Protein AF-A0A1D9MIF3-F1 (afdb_monomer_lite)

Sequence (174 aa):
MAKKKRLPKQSGNVNASKKAEIKAHAANVGRRGKHVSADARKPVSSLEDTFKWSAKMLDHAHDGSWNWKLAPTELRELFCFIEEMSCLAWKDILQQTSGGHNKHHTQKTDSLEKEAQDRLYEVMSKENEDFPEEVFRFRLNAKTRLWGIRTGSIFRILWYDRDHAVYRVKKRHT

Radius of gyration: 27.31 Å; chains: 1; bounding box: 67×85×44 Å

Secondary structure (DSSP, 8-state):
--PPPPPPPP-----HHHHHHHHHHHHHHTT------GGGG----TTTSBPEEE-TT--TT-BSSBBS---HHHHHHHHHHHHHHHTSBHHHHHH-EETTEESSEEEEGGGS-HHHHHHHHHHHHHHT-PPPSEEEEEE-SSS-EEEEEEETTEEEEEEEESSS-SS-PPP---

Structure (mmCIF, N/CA/C/O backbone):
data_AF-A0A1D9MIF3-F1
#
_entry.id   AF-A0A1D9MIF3-F1
#
loop_
_atom_site.group_PDB
_atom_site.id
_atom_site.type_symbol
_atom_site.label_atom_id
_atom_site.label_alt_id
_atom_site.label_comp_id
_atom_site.label_asym_id
_atom_site.label_entity_id
_atom_site.label_seq_id
_atom_site.pdbx_PDB_ins_code
_atom_site.Cartn_x
_atom_site.Cartn_y
_atom_site.Cartn_z
_atom_site.occupancy
_atom_site.B_iso_or_equiv
_atom_site.auth_seq_id
_atom_site.auth_comp_id
_atom_site.auth_asym_id
_atom_site.auth_atom_id
_atom_site.pdbx_PDB_model_num
ATOM 1 N N . MET A 1 1 ? 50.998 47.551 -23.349 1.00 45.00 1 MET A N 1
ATOM 2 C CA . MET A 1 1 ? 50.771 48.255 -22.066 1.00 45.00 1 MET A CA 1
ATOM 3 C C . MET A 1 1 ? 49.425 48.970 -22.120 1.00 45.00 1 MET A C 1
ATOM 5 O O . MET A 1 1 ? 49.302 49.944 -22.849 1.00 45.00 1 MET A O 1
ATOM 9 N N . ALA A 1 2 ? 48.400 48.464 -21.427 1.00 42.84 2 ALA A N 1
ATOM 10 C CA . ALA A 1 2 ? 47.037 49.006 -21.477 1.00 42.84 2 ALA A CA 1
ATOM 11 C C . ALA A 1 2 ? 46.650 49.651 -20.131 1.00 42.84 2 ALA A C 1
ATOM 13 O O . ALA A 1 2 ? 46.763 49.027 -19.076 1.00 42.84 2 ALA A O 1
ATOM 14 N N . LYS A 1 3 ? 46.220 50.921 -20.174 1.00 40.28 3 LYS A N 1
ATOM 15 C CA . LYS A 1 3 ? 45.831 51.753 -19.021 1.00 40.28 3 LYS A CA 1
ATOM 16 C C . LYS A 1 3 ? 44.482 51.293 -18.433 1.00 40.28 3 LYS A C 1
ATOM 18 O O . LYS A 1 3 ? 43.474 51.300 -19.134 1.00 40.28 3 LYS A O 1
ATOM 23 N N . LYS A 1 4 ? 44.439 50.968 -17.133 1.00 42.50 4 LYS A N 1
ATOM 24 C CA . LYS A 1 4 ? 43.198 50.737 -16.358 1.00 42.50 4 LYS A CA 1
ATOM 25 C C . LYS A 1 4 ? 42.450 52.062 -16.131 1.00 42.50 4 LYS A C 1
ATOM 27 O O . LYS A 1 4 ? 42.946 52.927 -15.414 1.00 42.50 4 LYS A O 1
ATOM 32 N N . LYS A 1 5 ? 41.237 52.203 -16.679 1.00 43.03 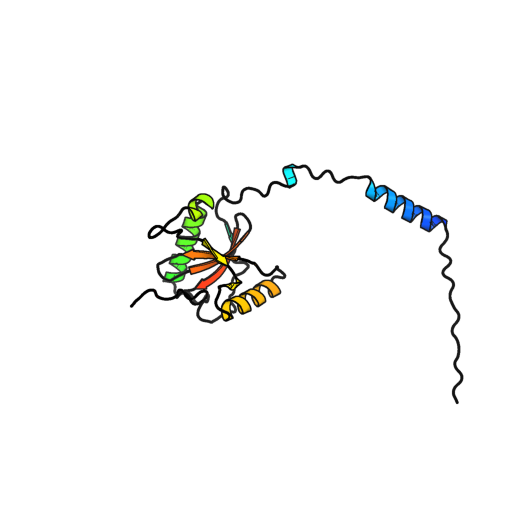5 LYS A N 1
ATOM 33 C CA . LYS A 1 5 ? 40.255 53.227 -16.265 1.00 43.03 5 LYS A CA 1
ATOM 34 C C . LYS A 1 5 ? 39.536 52.751 -14.994 1.00 43.03 5 LYS A C 1
ATOM 36 O O . LYS A 1 5 ? 38.999 51.648 -14.970 1.00 43.03 5 LYS A O 1
ATOM 41 N N . ARG A 1 6 ? 39.539 53.571 -13.937 1.00 41.06 6 ARG A N 1
ATOM 42 C CA . ARG A 1 6 ? 38.771 53.357 -12.693 1.00 41.06 6 ARG A CA 1
ATOM 43 C C . ARG A 1 6 ? 37.359 53.931 -12.865 1.00 41.06 6 ARG A C 1
ATOM 45 O O . ARG A 1 6 ? 37.228 55.062 -13.321 1.00 41.06 6 ARG A O 1
ATOM 52 N N . LEU A 1 7 ? 36.335 53.170 -12.479 1.00 40.75 7 LEU A N 1
ATOM 53 C CA . LEU A 1 7 ? 34.944 53.630 -12.360 1.00 40.75 7 LEU A CA 1
ATOM 54 C C . LEU A 1 7 ? 34.695 54.230 -10.956 1.00 40.75 7 LEU A C 1
ATOM 56 O O . LEU A 1 7 ? 35.307 53.763 -9.988 1.00 40.75 7 LEU A O 1
ATOM 60 N N . PRO A 1 8 ? 33.837 55.260 -10.823 1.00 39.81 8 PRO A N 1
ATOM 61 C CA . PRO A 1 8 ? 33.605 55.958 -9.559 1.00 39.81 8 PRO A CA 1
ATOM 62 C C . PRO A 1 8 ? 32.719 55.155 -8.592 1.00 39.81 8 PRO A C 1
ATOM 64 O O . PRO A 1 8 ? 31.748 54.516 -8.991 1.00 39.81 8 PRO A O 1
ATOM 67 N N . LYS A 1 9 ? 33.049 55.224 -7.295 1.00 41.41 9 LYS A N 1
ATOM 68 C CA . LYS A 1 9 ? 32.230 54.704 -6.187 1.00 41.41 9 LYS A CA 1
ATOM 69 C C . LYS A 1 9 ? 30.942 55.526 -6.071 1.00 41.41 9 LYS A C 1
ATOM 71 O O . LYS A 1 9 ? 31.014 56.713 -5.769 1.00 41.41 9 LYS A O 1
ATOM 76 N N . GLN A 1 10 ? 29.781 54.895 -6.239 1.00 40.12 10 GLN A N 1
ATOM 77 C CA . GLN A 1 10 ? 28.501 55.476 -5.829 1.00 40.12 10 GLN A CA 1
ATOM 78 C C . GLN A 1 10 ? 28.296 55.273 -4.322 1.00 40.12 10 GLN A C 1
ATOM 80 O O . GLN A 1 10 ? 28.323 54.149 -3.822 1.00 40.12 10 GLN A O 1
ATOM 85 N N . SER A 1 11 ? 28.104 56.376 -3.597 1.00 38.84 11 SER A N 1
ATOM 86 C CA . SER A 1 11 ? 27.681 56.408 -2.199 1.00 38.84 11 SER A CA 1
ATOM 87 C C . SER A 1 11 ? 26.152 56.331 -2.120 1.00 38.84 11 SER A C 1
ATOM 89 O O . SER A 1 11 ? 25.438 57.285 -2.421 1.00 38.84 11 SER A O 1
ATOM 91 N N . GLY A 1 12 ? 25.622 55.181 -1.706 1.00 39.44 12 GLY A N 1
ATOM 92 C CA . GLY A 1 12 ? 24.201 55.033 -1.389 1.00 39.44 12 GLY A CA 1
ATOM 93 C C . GLY A 1 12 ? 23.882 55.659 -0.033 1.00 39.44 12 GLY A C 1
ATOM 94 O O . GLY A 1 12 ? 23.963 54.988 0.994 1.00 39.44 12 GLY A O 1
ATOM 95 N N . ASN A 1 13 ? 23.535 56.946 -0.019 1.00 44.09 13 ASN A N 1
ATOM 96 C CA . ASN A 1 13 ? 23.076 57.646 1.177 1.00 44.09 13 ASN A CA 1
ATOM 97 C C . ASN A 1 13 ? 21.607 57.271 1.456 1.00 44.09 13 ASN A C 1
ATOM 99 O O . ASN A 1 13 ? 20.679 57.867 0.910 1.00 44.09 13 ASN A O 1
ATOM 103 N N . VAL A 1 14 ? 21.378 56.227 2.259 1.00 47.62 14 VAL A N 1
ATOM 104 C CA . VAL A 1 14 ? 20.024 55.825 2.673 1.00 47.62 14 VAL A CA 1
ATOM 105 C C . VAL A 1 14 ? 19.593 56.702 3.849 1.00 47.62 14 VAL A C 1
ATOM 107 O O . VAL A 1 14 ? 20.105 56.557 4.960 1.00 47.62 14 VAL A O 1
ATOM 110 N N . ASN A 1 15 ? 18.657 57.613 3.581 1.00 54.44 15 ASN A N 1
ATOM 111 C CA . ASN A 1 15 ? 18.146 58.615 4.517 1.00 54.44 15 ASN A CA 1
ATOM 112 C C . ASN A 1 15 ? 17.628 57.977 5.828 1.00 54.44 15 ASN A C 1
ATOM 114 O O . ASN A 1 15 ? 16.866 57.005 5.797 1.00 54.44 15 ASN A O 1
ATOM 118 N N . ALA A 1 16 ? 18.020 58.533 6.982 1.00 51.66 16 ALA A N 1
ATOM 119 C CA . ALA A 1 16 ? 17.771 57.969 8.318 1.00 51.66 16 ALA A CA 1
ATOM 120 C C . ALA A 1 16 ? 16.276 57.764 8.650 1.00 51.66 16 ALA A C 1
ATOM 122 O O . ALA A 1 16 ? 15.927 56.858 9.406 1.00 51.66 16 ALA A O 1
ATOM 123 N N . SER A 1 17 ? 15.393 58.539 8.015 1.00 50.53 17 SER A N 1
ATOM 124 C CA . SER A 1 17 ? 13.937 58.455 8.183 1.00 50.53 17 SER A CA 1
ATOM 125 C C . SER A 1 17 ? 13.344 57.134 7.648 1.00 50.53 17 SER A C 1
ATOM 127 O O . SER A 1 17 ? 12.535 56.506 8.326 1.00 50.53 17 SER A O 1
ATOM 129 N N . LYS A 1 18 ? 13.863 56.596 6.528 1.00 49.91 18 LYS A N 1
ATOM 130 C CA . LYS A 1 18 ? 13.435 55.286 5.983 1.00 49.91 18 LYS A CA 1
ATOM 131 C C . LYS A 1 18 ? 13.895 54.103 6.839 1.00 49.91 18 LYS A C 1
ATOM 133 O O . LYS A 1 18 ? 13.206 53.090 6.924 1.00 49.91 18 LYS A O 1
ATOM 138 N N . LYS A 1 19 ? 15.054 54.219 7.504 1.00 49.69 19 LYS A N 1
ATOM 139 C CA . LYS A 1 19 ? 15.520 53.193 8.455 1.00 49.69 19 LYS A CA 1
ATOM 140 C C . LYS A 1 19 ? 14.642 53.142 9.708 1.00 49.69 19 LYS A C 1
ATOM 142 O O . LYS A 1 19 ? 14.477 52.057 10.258 1.00 49.69 19 LYS A O 1
ATOM 147 N N . ALA A 1 20 ? 14.072 54.269 10.139 1.00 50.84 20 ALA A N 1
ATOM 148 C CA . ALA A 1 20 ? 13.188 54.327 11.301 1.00 50.84 20 ALA A CA 1
ATOM 149 C C . ALA A 1 20 ? 11.824 53.661 11.034 1.00 50.84 20 ALA A C 1
ATOM 151 O O . ALA A 1 20 ? 11.371 52.875 11.865 1.00 50.84 20 ALA A O 1
ATOM 152 N N . GLU A 1 21 ? 11.224 53.873 9.857 1.00 48.66 21 GLU A N 1
ATOM 153 C CA . GLU A 1 21 ? 9.952 53.229 9.476 1.00 48.66 21 GLU A CA 1
ATOM 154 C C . GLU A 1 21 ? 10.070 51.704 9.346 1.00 48.66 21 GLU A C 1
ATOM 156 O O . GLU A 1 21 ? 9.225 50.970 9.860 1.00 48.66 21 GLU A O 1
ATOM 161 N N . ILE A 1 22 ? 11.156 51.201 8.746 1.00 52.19 22 ILE A N 1
ATOM 162 C CA . ILE A 1 22 ? 11.391 49.752 8.615 1.00 52.19 22 ILE A CA 1
ATOM 163 C C . ILE A 1 22 ? 11.610 49.105 9.995 1.00 52.19 22 ILE A C 1
ATOM 165 O O . ILE A 1 22 ? 11.108 48.009 10.255 1.00 52.19 22 ILE A O 1
ATOM 169 N N . LYS A 1 23 ? 12.303 49.791 10.916 1.00 52.62 23 LYS A N 1
ATOM 170 C CA . LYS A 1 23 ? 12.529 49.293 12.285 1.00 52.62 23 LYS A CA 1
ATOM 171 C C . LYS A 1 23 ? 11.244 49.299 13.122 1.00 52.62 23 LYS A C 1
ATOM 173 O O . LYS A 1 23 ? 11.034 48.372 13.901 1.00 52.62 23 LYS A O 1
ATOM 178 N N . ALA A 1 24 ? 10.372 50.292 12.933 1.00 49.69 24 ALA A N 1
ATOM 179 C CA . ALA A 1 24 ? 9.076 50.374 13.608 1.00 49.69 24 ALA A CA 1
ATOM 180 C C . ALA A 1 24 ? 8.085 49.309 13.103 1.00 49.69 24 ALA A C 1
ATOM 182 O O . ALA A 1 24 ? 7.370 48.713 13.908 1.00 49.69 24 ALA A O 1
ATOM 183 N N . HIS A 1 25 ? 8.089 49.000 11.800 1.00 48.75 25 HIS A N 1
ATOM 184 C CA . HIS A 1 25 ? 7.262 47.923 11.245 1.00 48.75 25 HIS A CA 1
ATOM 185 C C . HIS A 1 25 ? 7.745 46.538 11.713 1.00 48.75 25 HIS A C 1
ATOM 187 O O . HIS A 1 25 ? 6.938 45.717 12.148 1.00 48.75 25 HIS A O 1
ATOM 193 N N . ALA A 1 26 ? 9.06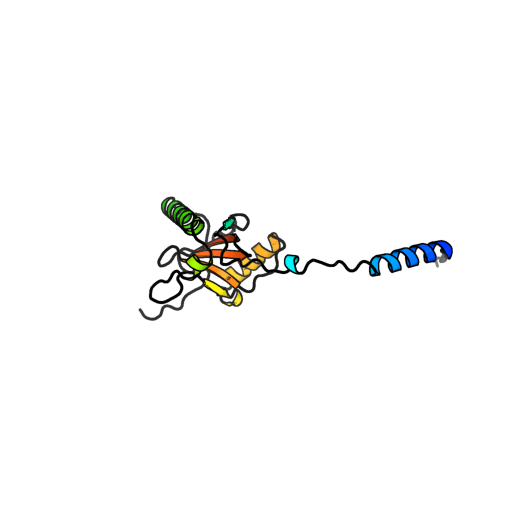4 46.305 11.740 1.00 45.22 26 ALA A N 1
ATOM 194 C CA . ALA A 1 26 ? 9.653 45.063 12.252 1.00 45.22 26 ALA A CA 1
ATOM 195 C C . ALA A 1 26 ? 9.395 44.848 13.759 1.00 45.22 26 ALA A C 1
ATOM 197 O O . ALA A 1 26 ? 9.148 43.722 14.188 1.00 45.22 26 ALA A O 1
ATOM 198 N N . ALA A 1 27 ? 9.381 45.920 14.561 1.00 44.75 27 ALA A N 1
ATOM 199 C CA . ALA A 1 27 ? 9.077 45.844 15.992 1.00 44.75 27 ALA A CA 1
ATOM 200 C C . ALA A 1 27 ? 7.594 45.537 16.288 1.00 44.75 27 ALA A C 1
ATOM 202 O O . ALA A 1 27 ? 7.288 44.942 17.323 1.00 44.75 27 ALA A O 1
ATOM 203 N N . ASN A 1 28 ? 6.672 45.896 15.385 1.00 43.75 28 ASN A N 1
ATOM 204 C CA . ASN A 1 28 ? 5.233 45.672 15.573 1.00 43.75 28 ASN A CA 1
ATOM 205 C C . ASN A 1 28 ? 4.768 44.266 15.148 1.00 43.75 28 ASN A C 1
ATOM 207 O O . ASN A 1 28 ? 3.808 43.737 15.708 1.00 43.75 28 ASN A O 1
ATOM 211 N N . VAL A 1 29 ? 5.478 43.611 14.220 1.00 47.53 29 VAL A N 1
ATOM 212 C CA . VAL A 1 29 ? 5.200 42.212 13.829 1.00 47.53 29 VAL A CA 1
ATOM 213 C C . VAL A 1 29 ? 5.542 41.231 14.963 1.00 47.53 29 VAL A C 1
ATOM 215 O O . VAL A 1 29 ? 4.887 40.201 15.103 1.00 47.53 29 VAL A O 1
ATOM 218 N N . GLY A 1 30 ? 6.494 41.578 15.838 1.00 39.69 30 GLY A N 1
ATOM 219 C CA . GLY A 1 30 ? 6.915 40.743 16.970 1.00 39.69 30 GLY A CA 1
ATOM 220 C C . GLY A 1 30 ? 5.982 40.736 18.191 1.00 39.69 30 GLY A C 1
ATOM 221 O O . GLY A 1 30 ? 6.207 39.948 19.105 1.00 39.69 30 GLY A O 1
ATOM 222 N N . ARG A 1 31 ? 4.942 41.586 18.240 1.00 45.50 31 ARG A N 1
ATOM 223 C CA . ARG A 1 31 ? 4.045 41.720 19.412 1.00 45.50 31 ARG A CA 1
ATOM 224 C C . ARG A 1 31 ? 2.645 41.130 19.246 1.00 45.50 31 ARG A C 1
ATOM 226 O O . ARG A 1 31 ? 1.896 41.072 20.217 1.00 45.50 31 ARG A O 1
ATOM 233 N N . ARG A 1 32 ? 2.293 40.619 18.064 1.00 40.06 32 ARG A N 1
ATOM 234 C CA . ARG A 1 32 ? 1.114 39.758 17.900 1.00 40.06 32 ARG A CA 1
ATOM 235 C C . ARG A 1 32 ? 1.552 38.310 18.019 1.00 40.06 32 ARG A C 1
ATOM 237 O O . ARG A 1 32 ? 1.813 37.645 17.020 1.00 40.06 32 ARG A O 1
ATOM 244 N N . GLY A 1 33 ? 1.633 37.828 19.258 1.00 43.59 33 GLY A N 1
ATOM 245 C CA . GLY A 1 33 ? 1.673 36.395 19.510 1.00 43.59 33 GLY A CA 1
ATOM 246 C C . GLY A 1 33 ? 0.499 35.758 18.773 1.00 43.59 33 GLY A C 1
ATOM 247 O O . GLY A 1 33 ? -0.657 36.040 19.087 1.00 43.59 33 GLY A O 1
ATOM 248 N N . LYS A 1 34 ? 0.782 34.955 17.742 1.00 44.50 34 LYS A N 1
ATOM 249 C CA . LYS A 1 34 ? -0.226 34.081 17.149 1.00 44.50 34 LYS A CA 1
ATOM 250 C C . LYS A 1 34 ? -0.595 33.088 18.240 1.00 44.50 34 LYS A C 1
ATOM 252 O O . LYS A 1 34 ? 0.094 32.088 18.425 1.00 44.50 34 LYS A O 1
ATOM 257 N N . HIS A 1 35 ? -1.656 33.389 18.982 1.00 43.69 35 HIS A N 1
ATOM 258 C CA . HIS A 1 35 ? -2.333 32.409 19.810 1.00 43.69 35 HIS A CA 1
ATOM 259 C C . HIS A 1 35 ? -3.005 31.438 18.840 1.00 43.69 35 HIS A C 1
ATOM 261 O O . HIS A 1 35 ? -4.162 31.583 18.456 1.00 43.69 35 HIS A O 1
ATOM 267 N N . VAL A 1 36 ? -2.219 30.485 18.347 1.00 44.47 36 VAL A N 1
ATOM 268 C CA . VAL A 1 36 ? -2.764 29.282 17.740 1.00 44.47 36 VAL A CA 1
ATOM 269 C C . VAL A 1 36 ? -3.510 28.608 18.882 1.00 44.47 36 VAL A C 1
ATOM 271 O O . VAL A 1 36 ? -2.888 28.234 19.877 1.00 44.47 36 VAL A O 1
ATOM 274 N N . SER A 1 37 ? -4.844 28.573 18.798 1.00 46.91 37 SER A N 1
ATOM 275 C CA . SER A 1 37 ? -5.673 27.875 19.782 1.00 46.91 37 SER A CA 1
ATOM 276 C C . SER A 1 37 ? -5.073 26.492 20.035 1.00 46.91 37 SER A C 1
ATOM 278 O O . SER A 1 37 ? -4.669 25.816 19.086 1.00 46.91 37 SER A O 1
ATOM 280 N N . ALA A 1 38 ? -5.009 26.069 21.297 1.00 48.47 38 ALA A N 1
ATOM 281 C CA . ALA A 1 38 ? -4.534 24.737 21.662 1.00 48.47 38 ALA A CA 1
ATOM 282 C C . ALA A 1 38 ? -5.328 23.615 20.951 1.00 48.47 38 ALA A C 1
ATOM 284 O O . ALA A 1 38 ? -4.814 22.509 20.804 1.00 48.47 38 ALA A O 1
ATOM 285 N N . ASP A 1 39 ? -6.526 23.911 20.425 1.00 47.16 39 ASP A N 1
ATOM 286 C CA . ASP A 1 39 ? -7.304 22.988 19.589 1.00 47.16 39 ASP A CA 1
ATOM 287 C C . ASP A 1 39 ? -6.757 22.788 18.166 1.00 47.16 39 ASP A C 1
ATOM 289 O O . ASP A 1 39 ? -7.041 21.767 17.550 1.00 47.16 39 ASP A O 1
ATOM 293 N N . ALA A 1 40 ? -5.914 23.681 17.640 1.00 46.16 40 ALA A N 1
ATOM 294 C CA . ALA A 1 40 ? -5.283 23.493 16.327 1.00 46.16 40 ALA A CA 1
ATOM 295 C C . ALA A 1 40 ? -4.064 22.544 16.367 1.00 46.16 40 ALA A C 1
ATOM 297 O O . ALA A 1 40 ? -3.381 22.362 15.360 1.00 46.16 40 ALA A O 1
ATOM 298 N N . ARG A 1 41 ? -3.769 21.950 17.533 1.00 47.66 41 ARG A N 1
ATOM 299 C CA . ARG A 1 41 ? -2.663 21.006 17.771 1.00 47.66 41 ARG A CA 1
ATOM 300 C C . ARG A 1 41 ? -3.109 19.665 18.342 1.00 47.66 41 ARG A C 1
ATOM 302 O O . ARG A 1 41 ? -2.292 18.952 18.919 1.00 47.66 41 ARG A O 1
ATOM 309 N N . LYS A 1 42 ? -4.368 19.269 18.176 1.00 39.62 42 LYS A N 1
ATOM 310 C CA . LYS A 1 42 ? -4.669 17.845 18.321 1.00 39.62 42 LYS A CA 1
ATOM 311 C C . LYS A 1 42 ? -4.250 17.176 17.012 1.00 39.62 42 LYS A C 1
ATOM 313 O O . LYS A 1 42 ? -4.862 17.492 15.991 1.00 39.62 42 LYS A O 1
ATOM 318 N N . PRO A 1 43 ? -3.234 16.289 16.977 1.00 48.91 43 PRO A N 1
ATOM 319 C CA . PRO A 1 43 ? -3.213 15.292 15.922 1.00 48.91 43 PRO A CA 1
ATOM 320 C C . PRO A 1 43 ? -4.551 14.567 16.050 1.00 48.91 43 PRO A C 1
ATOM 322 O O . PRO A 1 43 ? -4.792 13.872 17.036 1.00 48.91 43 PRO A O 1
ATOM 325 N N . VAL A 1 44 ? -5.478 14.862 15.135 1.00 48.38 44 VAL A N 1
ATOM 326 C CA . VAL A 1 44 ? -6.778 14.196 15.082 1.00 48.38 44 VAL A CA 1
ATOM 327 C C . VAL A 1 44 ? -6.487 12.703 15.110 1.00 48.38 44 VAL A C 1
ATOM 329 O O . VAL A 1 44 ? -5.660 12.219 14.335 1.00 48.38 44 VAL A O 1
ATOM 332 N N . SER A 1 45 ? -7.084 12.015 16.083 1.00 56.94 45 SER A N 1
ATOM 333 C CA . SER A 1 45 ? -6.910 10.582 16.285 1.00 56.94 45 SER A CA 1
ATOM 334 C C . SER A 1 45 ? -7.308 9.854 15.005 1.00 56.94 45 SER A C 1
ATOM 336 O O . SER A 1 45 ? -8.482 9.624 14.735 1.00 56.94 45 SER A O 1
ATOM 338 N N . SER A 1 46 ? -6.308 9.490 14.208 1.00 73.12 46 SER A N 1
ATOM 339 C CA . SER A 1 46 ? -6.462 8.889 12.882 1.00 73.12 46 SER A CA 1
ATOM 340 C C . SER A 1 46 ? -6.943 7.438 12.913 1.00 73.12 46 SER A C 1
ATOM 342 O O . SER A 1 46 ? -7.004 6.787 11.870 1.00 73.12 46 SER A O 1
ATOM 344 N N . LEU A 1 47 ? -7.198 6.904 14.109 1.00 88.75 47 LEU A N 1
ATOM 345 C CA . LEU A 1 47 ? -7.641 5.533 14.339 1.00 88.75 47 LEU A CA 1
ATOM 346 C C . LEU A 1 47 ? -9.165 5.409 14.359 1.00 88.75 47 LEU A C 1
ATOM 348 O O . LEU A 1 47 ? -9.682 4.375 13.948 1.00 88.75 47 LEU A O 1
ATOM 352 N N . GLU A 1 48 ? -9.866 6.451 14.806 1.00 94.38 48 GLU A N 1
ATOM 353 C CA . GLU A 1 48 ? -11.334 6.489 14.829 1.00 94.38 48 GLU A CA 1
ATOM 354 C C . GLU A 1 48 ? -11.918 6.859 13.461 1.00 94.38 48 GLU A C 1
ATOM 356 O O . GLU A 1 48 ? -13.053 6.507 13.147 1.00 94.38 48 GLU A O 1
ATOM 361 N N . ASP A 1 49 ? -11.130 7.544 12.631 1.00 95.12 49 ASP A N 1
ATOM 362 C CA . ASP A 1 49 ? -11.524 7.900 11.277 1.00 95.12 49 ASP A CA 1
ATOM 363 C C . ASP A 1 49 ? -11.679 6.659 10.386 1.00 95.12 49 ASP A C 1
ATOM 365 O O . ASP A 1 49 ? -10.870 5.720 10.426 1.00 95.12 49 ASP A O 1
ATOM 369 N N . THR A 1 50 ? -12.682 6.709 9.508 1.00 96.62 50 THR A N 1
ATOM 370 C CA . THR A 1 50 ? -12.878 5.706 8.461 1.00 96.62 50 THR A CA 1
ATOM 371 C C . THR A 1 50 ? -11.725 5.701 7.467 1.00 96.62 50 THR A C 1
ATOM 373 O O . THR A 1 50 ? -11.133 6.737 7.141 1.00 96.62 50 THR A O 1
ATOM 376 N N . PHE A 1 51 ? -11.405 4.510 6.972 1.00 97.56 51 PHE A N 1
ATOM 377 C CA . PHE A 1 51 ? -10.399 4.318 5.945 1.00 97.56 51 PHE A CA 1
ATOM 378 C C . PHE A 1 51 ? -10.758 5.073 4.666 1.00 97.56 51 PHE A C 1
ATOM 380 O O . PHE A 1 51 ? -11.811 4.877 4.055 1.00 97.56 51 PHE A O 1
ATOM 387 N N . LYS A 1 52 ? -9.823 5.910 4.227 1.00 97.62 52 LYS A N 1
ATOM 388 C CA . LYS A 1 52 ? -9.848 6.581 2.931 1.00 97.62 52 LYS A CA 1
ATOM 389 C C . LYS A 1 52 ? -8.625 6.146 2.148 1.00 97.62 52 LYS A C 1
ATOM 391 O O . LYS A 1 52 ? -7.587 5.831 2.725 1.00 97.62 52 LYS A O 1
ATOM 396 N N . TRP A 1 53 ? -8.716 6.185 0.829 1.00 98.06 53 TRP A N 1
ATOM 397 C CA . TRP A 1 53 ? -7.605 5.818 -0.035 1.00 98.06 53 TRP A CA 1
ATOM 398 C C . TRP A 1 53 ? -7.415 6.832 -1.156 1.00 98.06 53 TRP A C 1
ATOM 400 O O . TRP A 1 53 ? -8.312 7.606 -1.487 1.00 98.06 53 TRP A O 1
ATOM 410 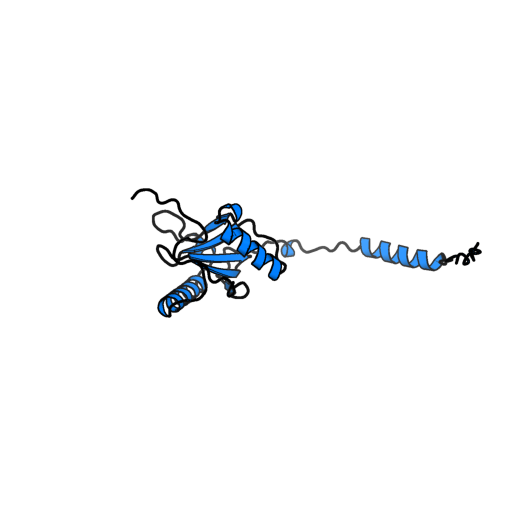N N . SER A 1 54 ? -6.210 6.849 -1.715 1.00 97.06 54 SER A N 1
ATOM 411 C CA . SER A 1 54 ? -5.868 7.655 -2.881 1.00 97.06 54 SER A CA 1
ATOM 412 C C . SER A 1 54 ? -4.949 6.873 -3.805 1.00 97.06 54 SER A C 1
ATOM 414 O O . SER A 1 54 ? -3.990 6.250 -3.358 1.00 97.06 54 SER A O 1
ATOM 416 N N . ALA A 1 55 ? -5.229 6.958 -5.100 1.00 96.00 55 ALA A N 1
ATOM 417 C CA . ALA A 1 55 ? -4.418 6.401 -6.175 1.00 96.00 55 ALA A CA 1
ATOM 418 C C . ALA A 1 55 ? -3.338 7.374 -6.691 1.00 96.00 55 ALA A C 1
ATOM 420 O O . ALA A 1 55 ? -2.653 7.076 -7.663 1.00 96.00 55 ALA A O 1
ATOM 421 N N . LYS A 1 56 ? -3.172 8.552 -6.070 1.00 92.81 56 LYS A N 1
ATOM 422 C CA . LYS A 1 56 ? -2.255 9.591 -6.571 1.00 92.81 56 LYS A CA 1
ATOM 423 C C . LYS A 1 56 ? -0.795 9.118 -6.668 1.00 92.81 56 LYS A C 1
ATOM 425 O O . LYS A 1 56 ? -0.089 9.551 -7.566 1.00 92.81 56 LYS A O 1
ATOM 430 N N . MET A 1 57 ? -0.370 8.233 -5.766 1.00 94.06 57 MET A N 1
ATOM 431 C CA . MET A 1 57 ? 1.004 7.716 -5.701 1.00 94.06 57 MET A CA 1
ATOM 432 C C . MET A 1 57 ? 1.195 6.383 -6.431 1.00 94.06 57 MET A C 1
ATOM 434 O O . MET A 1 57 ? 2.212 5.724 -6.227 1.00 94.06 57 MET A O 1
ATOM 438 N N . LEU A 1 58 ? 0.237 5.964 -7.263 1.00 95.06 58 LEU A N 1
ATOM 439 C CA . LEU A 1 58 ? 0.374 4.725 -8.015 1.00 95.06 58 LEU A CA 1
ATOM 440 C C . LEU A 1 58 ? 1.630 4.758 -8.884 1.00 95.06 58 LEU A C 1
ATOM 442 O O . LEU A 1 58 ? 1.773 5.575 -9.798 1.00 95.06 58 LEU A O 1
ATOM 446 N N . ASP A 1 59 ? 2.524 3.811 -8.631 1.00 95.44 59 ASP A N 1
ATOM 447 C CA . ASP A 1 59 ? 3.746 3.669 -9.400 1.00 95.44 59 ASP A CA 1
ATOM 448 C C . ASP A 1 59 ? 3.500 2.868 -10.689 1.00 95.44 59 ASP A C 1
ATOM 450 O O . ASP A 1 59 ? 3.859 1.698 -10.815 1.00 95.44 59 ASP A O 1
ATOM 454 N N . HIS A 1 60 ? 2.851 3.505 -11.663 1.00 92.38 60 HIS A N 1
ATOM 455 C CA . HIS A 1 60 ? 2.548 2.897 -12.964 1.00 92.38 60 HIS A CA 1
ATOM 456 C C . HIS A 1 60 ? 3.781 2.637 -13.835 1.00 92.38 60 HIS A C 1
ATOM 458 O O . HIS A 1 60 ? 3.695 1.876 -14.796 1.00 92.38 60 HIS A O 1
ATOM 464 N N . ALA A 1 61 ? 4.900 3.302 -13.547 1.00 92.12 61 ALA A N 1
ATOM 465 C CA . ALA A 1 61 ? 6.100 3.213 -14.369 1.00 92.12 61 ALA A CA 1
ATOM 466 C C . ALA A 1 61 ? 6.990 2.018 -13.995 1.00 92.12 61 ALA A C 1
ATOM 468 O O . ALA A 1 61 ? 7.882 1.678 -14.769 1.00 92.12 61 ALA A O 1
ATOM 469 N N . HIS A 1 62 ? 6.768 1.384 -12.841 1.00 93.62 62 HIS A N 1
ATOM 470 C CA . HIS A 1 62 ? 7.495 0.178 -12.476 1.00 93.62 62 HIS A CA 1
ATOM 471 C C . HIS A 1 62 ? 6.829 -1.066 -13.080 1.00 93.62 62 HIS A C 1
ATOM 473 O O . HIS A 1 62 ? 5.637 -1.316 -12.898 1.00 93.62 62 HIS A O 1
ATOM 479 N N . ASP A 1 63 ? 7.630 -1.843 -13.807 1.00 91.81 63 ASP A N 1
ATOM 480 C CA . ASP A 1 63 ? 7.203 -3.040 -14.539 1.00 91.81 63 ASP A CA 1
ATOM 481 C C . ASP A 1 63 ? 7.906 -4.316 -14.038 1.00 91.81 63 ASP A C 1
ATOM 483 O O . ASP A 1 63 ? 8.034 -5.306 -14.756 1.00 91.81 63 ASP A O 1
ATOM 487 N N . GLY A 1 64 ? 8.420 -4.271 -12.805 1.00 92.75 64 GLY A N 1
ATOM 488 C CA . GLY A 1 64 ? 9.121 -5.378 -12.166 1.00 92.75 64 GLY A CA 1
ATOM 489 C C . GLY A 1 64 ? 8.178 -6.390 -11.514 1.00 92.75 64 GLY A C 1
ATOM 490 O O . GLY A 1 64 ? 7.045 -6.610 -11.948 1.00 92.75 64 GLY A O 1
ATOM 491 N N . SER A 1 65 ? 8.661 -7.033 -10.448 1.00 93.19 65 SER A N 1
ATOM 492 C CA . SER A 1 65 ? 7.958 -8.143 -9.777 1.00 93.19 65 SER A CA 1
ATOM 493 C C . SER A 1 65 ? 6.707 -7.707 -8.998 1.00 93.19 65 SER A C 1
ATOM 495 O O . SER A 1 65 ? 5.836 -8.526 -8.702 1.00 93.19 65 SER A O 1
ATOM 497 N N . TRP A 1 66 ? 6.590 -6.418 -8.689 1.00 95.69 66 TRP A N 1
ATOM 498 C CA . TRP A 1 66 ? 5.362 -5.771 -8.238 1.00 95.69 66 TRP A CA 1
ATOM 499 C C . TRP A 1 66 ? 4.975 -4.755 -9.305 1.00 95.69 66 TRP A C 1
ATOM 501 O O . TRP A 1 66 ? 5.806 -3.983 -9.749 1.00 95.69 66 TRP A O 1
ATOM 511 N N . ASN A 1 67 ? 3.744 -4.771 -9.795 1.00 96.25 67 ASN A N 1
ATOM 512 C CA . ASN A 1 67 ? 3.333 -3.870 -10.870 1.00 96.25 67 ASN A CA 1
ATOM 513 C C . ASN A 1 67 ? 1.810 -3.801 -10.952 1.00 96.25 67 ASN A C 1
ATOM 515 O O . ASN A 1 67 ? 1.093 -4.599 -10.349 1.00 96.25 67 ASN A O 1
ATOM 519 N N . TRP A 1 68 ? 1.327 -2.867 -11.764 1.00 96.88 68 TRP A N 1
ATOM 520 C CA . TRP A 1 68 ? -0.099 -2.617 -11.969 1.00 96.88 68 TRP A CA 1
ATOM 521 C C . TRP A 1 68 ? -0.683 -3.304 -13.210 1.00 96.88 68 TRP A C 1
ATOM 523 O O . TRP A 1 68 ? -1.807 -3.000 -13.607 1.00 96.88 68 TRP A O 1
ATOM 533 N N . LYS A 1 69 ? 0.034 -4.258 -13.821 1.00 95.88 69 LYS A N 1
ATOM 534 C CA . LYS A 1 69 ? -0.495 -5.098 -14.907 1.00 95.88 69 LYS A CA 1
ATOM 535 C C . LYS A 1 69 ? -1.376 -6.196 -14.314 1.00 95.88 69 LYS A C 1
ATOM 537 O O . LYS A 1 69 ? -0.961 -7.348 -14.222 1.00 95.88 69 LYS A O 1
ATOM 542 N N . LEU A 1 70 ? -2.550 -5.816 -13.813 1.00 95.81 70 LEU A N 1
ATOM 543 C CA . LEU A 1 70 ? -3.467 -6.709 -13.100 1.00 95.81 70 LEU A CA 1
ATOM 544 C C . LEU A 1 70 ? -4.317 -7.541 -14.063 1.00 95.81 70 LEU A C 1
ATOM 546 O O . LEU A 1 70 ? -4.878 -7.013 -15.024 1.00 95.81 70 LEU A O 1
ATOM 550 N N . ALA A 1 71 ? -4.470 -8.831 -13.771 1.00 96.31 71 ALA A N 1
ATOM 551 C CA . ALA A 1 71 ? -5.514 -9.639 -14.382 1.00 96.31 71 ALA A CA 1
ATOM 552 C C . ALA A 1 71 ? -6.905 -9.135 -13.933 1.00 96.31 71 ALA A C 1
ATOM 554 O O . ALA A 1 71 ? -7.034 -8.572 -12.842 1.00 96.31 71 ALA A O 1
ATOM 555 N N . PRO A 1 72 ? -7.980 -9.376 -14.709 1.00 97.69 72 PRO A N 1
ATOM 556 C CA . PRO A 1 72 ? -9.328 -8.942 -14.328 1.00 97.69 72 PRO A CA 1
ATOM 557 C C . PRO A 1 72 ? -9.775 -9.437 -12.944 1.00 97.69 72 PRO A C 1
ATOM 559 O O . PRO A 1 72 ? -10.453 -8.718 -12.212 1.00 97.69 72 PRO A O 1
ATOM 562 N N . THR A 1 73 ? -9.366 -10.648 -12.560 1.00 96.44 73 THR A N 1
ATOM 563 C CA . THR A 1 73 ? -9.648 -11.222 -11.238 1.00 96.44 73 THR A CA 1
ATOM 564 C C . THR A 1 73 ? -8.934 -10.467 -10.120 1.00 96.44 73 THR A C 1
ATOM 566 O O . THR A 1 73 ? -9.559 -10.135 -9.120 1.00 96.44 73 THR A O 1
ATOM 569 N N . GLU A 1 74 ? -7.662 -10.119 -10.312 1.00 97.06 74 GLU A N 1
ATOM 570 C CA . GLU A 1 74 ? -6.863 -9.359 -9.343 1.00 97.06 74 GLU A CA 1
ATOM 571 C C . GLU A 1 74 ? -7.405 -7.943 -9.148 1.00 97.06 74 GLU A C 1
ATOM 573 O O . GLU A 1 74 ? -7.453 -7.442 -8.024 1.00 97.06 74 GLU A O 1
ATOM 578 N N . LEU A 1 75 ? -7.855 -7.309 -10.235 1.00 97.06 75 LEU A N 1
ATOM 579 C CA . LEU A 1 75 ? -8.492 -5.997 -10.183 1.00 97.06 75 LEU A CA 1
ATOM 580 C C . LEU A 1 75 ? -9.809 -6.049 -9.397 1.00 97.06 75 LEU A C 1
ATOM 582 O O . LEU A 1 75 ? -10.065 -5.184 -8.560 1.00 97.06 75 LEU A O 1
ATOM 586 N N . ARG A 1 76 ? -10.627 -7.083 -9.630 1.00 97.38 76 ARG A N 1
ATOM 587 C CA . ARG A 1 76 ? -11.862 -7.308 -8.870 1.00 97.38 76 ARG A CA 1
ATOM 588 C C . ARG A 1 76 ? -11.569 -7.522 -7.386 1.00 97.38 76 ARG A C 1
ATOM 590 O O . ARG A 1 76 ? -12.203 -6.885 -6.554 1.00 97.38 76 ARG A O 1
ATOM 597 N N . GLU A 1 77 ? -10.615 -8.392 -7.055 1.00 97.12 77 GLU A N 1
ATOM 598 C CA . GLU A 1 77 ? -10.199 -8.649 -5.670 1.00 97.12 77 GLU A CA 1
ATOM 599 C C . GLU A 1 77 ? -9.713 -7.376 -4.973 1.00 97.12 77 GLU A C 1
ATOM 601 O O . GLU A 1 77 ? -10.089 -7.118 -3.831 1.00 97.12 77 GLU A O 1
ATOM 606 N N . LEU A 1 78 ? -8.923 -6.554 -5.669 1.00 97.56 78 LEU A N 1
ATOM 607 C CA . LEU A 1 78 ? -8.447 -5.276 -5.152 1.00 97.56 78 LEU A CA 1
ATOM 608 C C . LEU A 1 78 ? -9.604 -4.325 -4.830 1.00 97.56 78 LEU A C 1
ATOM 610 O O . LEU A 1 78 ? -9.612 -3.735 -3.752 1.00 97.56 78 LEU A O 1
ATOM 614 N N . PHE A 1 79 ? -10.569 -4.163 -5.739 1.00 97.75 79 PHE A N 1
ATOM 615 C CA . PHE A 1 79 ? -11.684 -3.247 -5.506 1.00 97.75 79 PHE A CA 1
ATOM 616 C C . PHE A 1 79 ? -12.628 -3.732 -4.410 1.00 97.75 79 PHE A C 1
ATOM 618 O O . PHE A 1 79 ? -12.981 -2.924 -3.556 1.00 97.75 79 PHE A O 1
ATOM 625 N N . CYS A 1 80 ? -12.960 -5.027 -4.369 1.00 97.88 80 CYS A N 1
ATOM 626 C CA . CYS A 1 80 ? -13.732 -5.588 -3.258 1.00 97.88 80 CYS A CA 1
ATOM 627 C C . CYS A 1 80 ? -13.012 -5.358 -1.923 1.00 97.88 80 CYS A C 1
ATOM 629 O O . CYS A 1 80 ? -13.620 -4.896 -0.965 1.00 97.88 80 CYS A O 1
ATOM 631 N N . PHE A 1 81 ? -11.697 -5.592 -1.874 1.00 98.00 81 PHE A N 1
ATOM 632 C CA . PHE A 1 81 ? -10.906 -5.345 -0.671 1.00 98.00 81 PHE A CA 1
ATOM 633 C C . PHE A 1 81 ? -10.929 -3.869 -0.244 1.00 98.00 81 PHE A C 1
ATOM 635 O O . PHE A 1 81 ? -11.119 -3.563 0.931 1.00 98.00 81 PHE A O 1
ATOM 642 N N . ILE A 1 82 ? -10.724 -2.942 -1.184 1.00 97.69 82 ILE A N 1
ATOM 643 C CA . ILE A 1 82 ? -10.739 -1.503 -0.896 1.00 97.69 82 ILE A CA 1
ATOM 644 C C . ILE A 1 82 ? -12.120 -1.064 -0.392 1.00 97.69 82 ILE A C 1
ATOM 646 O O . ILE A 1 82 ? -12.187 -0.310 0.577 1.00 97.69 82 ILE A O 1
ATOM 650 N N . GLU A 1 83 ? -13.197 -1.544 -1.015 1.00 97.88 83 GLU A N 1
ATOM 651 C CA . GLU A 1 83 ? -14.576 -1.275 -0.599 1.00 97.88 83 GLU A CA 1
ATOM 652 C C . GLU A 1 83 ? -14.835 -1.772 0.829 1.00 97.88 83 GLU A C 1
ATOM 654 O O . GLU A 1 83 ? -15.284 -0.996 1.672 1.00 97.88 83 GLU A O 1
ATOM 659 N N . GLU A 1 84 ? -14.456 -3.017 1.134 1.00 97.81 84 GLU A N 1
ATOM 660 C CA . GLU A 1 84 ? -14.562 -3.587 2.480 1.00 97.81 84 GLU A CA 1
ATOM 661 C C . GLU A 1 84 ? -13.812 -2.746 3.521 1.00 97.81 84 GLU A C 1
ATOM 663 O O . GLU A 1 84 ? -14.355 -2.444 4.585 1.00 97.81 84 GLU A O 1
ATOM 668 N N . MET A 1 85 ? -12.570 -2.339 3.229 1.00 98.06 85 MET A N 1
ATOM 669 C CA . MET A 1 85 ? -11.796 -1.508 4.155 1.00 98.06 85 MET A CA 1
ATOM 670 C C . MET A 1 85 ? -12.428 -0.125 4.328 1.00 98.06 85 MET A C 1
ATOM 672 O O . MET A 1 85 ? -12.443 0.389 5.442 1.00 98.06 85 MET A O 1
ATOM 676 N N . SER A 1 86 ? -12.987 0.468 3.268 1.00 97.38 86 SER A N 1
ATOM 677 C CA . SER A 1 86 ? -13.650 1.781 3.307 1.00 97.38 86 SER A CA 1
ATOM 678 C C . SER A 1 86 ? -14.881 1.838 4.212 1.00 97.38 86 SER A C 1
ATOM 680 O O . SER A 1 86 ? -15.270 2.932 4.625 1.00 97.38 86 SER A O 1
ATOM 682 N N . CYS A 1 87 ? -15.453 0.693 4.584 1.00 97.75 87 CYS A N 1
ATOM 683 C CA . CYS A 1 87 ? -16.523 0.600 5.577 1.00 97.75 87 CYS A CA 1
ATOM 684 C C . CYS A 1 87 ? -16.029 0.574 7.036 1.00 97.75 87 CYS A C 1
ATOM 686 O O . CYS A 1 87 ? -16.855 0.561 7.947 1.00 97.75 87 CYS A O 1
ATOM 688 N N . LEU A 1 88 ? -14.715 0.552 7.281 1.00 98.00 88 LEU A N 1
ATOM 689 C CA . LEU A 1 88 ? -14.128 0.351 8.607 1.00 98.00 88 LEU A CA 1
ATOM 690 C C . LEU A 1 88 ? -13.328 1.568 9.082 1.00 98.00 88 LEU A C 1
ATOM 692 O O . LEU A 1 88 ? -12.709 2.286 8.291 1.00 98.00 88 LEU A O 1
ATOM 696 N N . ALA A 1 89 ? -13.290 1.770 10.402 1.00 97.56 89 ALA A N 1
ATOM 697 C CA . ALA A 1 89 ? -12.318 2.663 11.018 1.00 97.56 89 ALA A CA 1
ATOM 698 C C . ALA A 1 89 ? -10.933 2.006 11.044 1.00 97.56 89 ALA A C 1
ATOM 700 O O . ALA A 1 89 ? -10.788 0.781 11.100 1.00 97.56 89 ALA A O 1
ATOM 701 N N . TRP A 1 90 ? -9.881 2.822 11.046 1.00 97.12 90 TRP A N 1
ATOM 702 C CA . TRP A 1 90 ? -8.511 2.306 11.074 1.00 97.12 90 TRP A CA 1
ATOM 703 C C . TRP A 1 90 ? -8.207 1.431 12.291 1.00 97.12 90 TRP A C 1
ATOM 705 O O . TRP A 1 90 ? -7.421 0.491 12.171 1.00 97.12 90 TRP A O 1
ATOM 715 N N . LYS A 1 91 ? -8.808 1.713 13.452 1.00 96.38 91 LYS A N 1
ATOM 716 C CA . LYS A 1 91 ? -8.670 0.872 14.647 1.00 96.38 91 LYS A CA 1
ATOM 717 C C . LYS A 1 91 ? -9.152 -0.558 14.390 1.00 96.38 91 LYS A C 1
ATOM 719 O O . LYS A 1 91 ? -8.459 -1.496 14.773 1.00 96.38 91 LYS A O 1
ATOM 724 N N . ASP A 1 92 ? -10.267 -0.718 13.679 1.00 97.38 92 ASP A N 1
ATOM 725 C CA . ASP A 1 92 ? -10.875 -2.021 13.404 1.00 97.38 92 ASP A CA 1
ATOM 726 C C . ASP A 1 92 ? -10.036 -2.779 12.371 1.00 97.38 92 ASP A C 1
ATOM 728 O O . ASP A 1 92 ? -9.756 -3.965 12.526 1.00 97.38 92 ASP A O 1
ATOM 732 N N . ILE A 1 93 ? -9.538 -2.065 11.355 1.00 97.50 93 ILE A N 1
ATOM 733 C CA . ILE A 1 93 ? -8.603 -2.603 10.359 1.00 97.50 93 ILE A CA 1
ATOM 734 C C . ILE A 1 93 ? -7.329 -3.137 11.022 1.00 97.50 93 ILE A C 1
ATOM 736 O O . ILE A 1 93 ? -6.881 -4.241 10.708 1.00 97.50 93 ILE A O 1
ATOM 740 N N . LEU A 1 94 ? -6.727 -2.368 11.932 1.00 96.00 94 LEU A N 1
ATOM 741 C CA . LEU A 1 94 ? -5.480 -2.752 12.600 1.00 96.00 94 LEU A CA 1
ATOM 742 C C . LEU A 1 94 ? -5.657 -3.902 13.598 1.00 96.00 94 LEU A C 1
ATOM 744 O O . LEU A 1 94 ? -4.687 -4.599 13.887 1.00 96.00 94 LEU A O 1
ATOM 748 N N . GLN A 1 95 ? -6.875 -4.116 14.099 1.00 96.38 95 GLN A N 1
ATOM 749 C CA . GLN A 1 95 ? -7.216 -5.244 14.966 1.00 96.38 95 GLN A CA 1
ATOM 750 C C 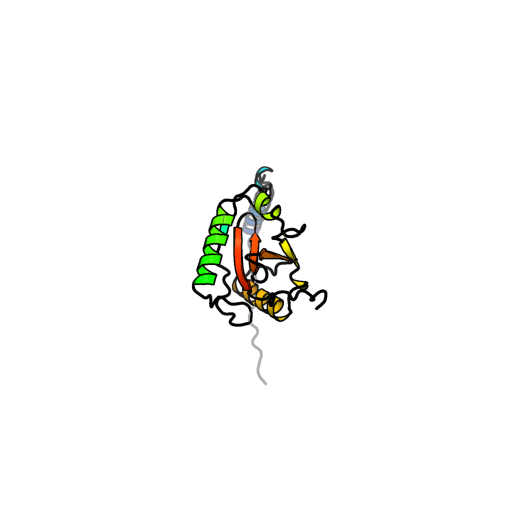. GLN A 1 95 ? -7.501 -6.538 14.192 1.00 96.38 95 GLN A C 1
ATOM 752 O O . GLN A 1 95 ? -7.587 -7.603 14.805 1.00 96.38 95 GLN A O 1
ATOM 757 N N . GLN A 1 96 ? -7.620 -6.498 12.858 1.00 97.12 96 GLN A N 1
ATOM 758 C CA . GLN A 1 96 ? -7.778 -7.721 12.073 1.00 97.12 96 GLN A CA 1
ATOM 759 C C . GLN A 1 96 ? -6.543 -8.611 12.226 1.00 97.12 96 GLN A C 1
ATOM 761 O O . GLN A 1 96 ? -5.411 -8.196 11.963 1.00 97.12 96 GLN A O 1
ATOM 766 N N . THR A 1 97 ? -6.762 -9.873 12.588 1.00 95.75 97 THR A N 1
ATOM 767 C CA . THR A 1 97 ? -5.697 -10.864 12.760 1.00 95.75 97 THR A CA 1
ATOM 768 C C . THR A 1 97 ? -5.845 -12.035 11.793 1.00 95.75 97 THR A C 1
ATOM 770 O O . THR A 1 97 ? -6.910 -12.303 11.239 1.00 95.75 97 THR A O 1
ATOM 773 N N . SER A 1 98 ? -4.740 -12.731 11.538 1.00 91.19 98 SER A N 1
ATOM 774 C CA . SER A 1 98 ? -4.697 -13.976 10.774 1.00 91.19 98 SER A CA 1
ATOM 775 C C . SER A 1 98 ? -3.592 -14.857 11.348 1.00 91.19 98 SER A C 1
ATOM 777 O O . SER A 1 98 ? -2.442 -14.428 11.430 1.00 91.19 98 SER A O 1
ATOM 779 N N . GLY A 1 99 ? -3.940 -16.071 11.786 1.00 86.06 99 GLY A N 1
ATOM 780 C CA . GLY A 1 99 ? -2.983 -16.990 12.415 1.00 86.06 99 GLY A CA 1
ATOM 781 C C . GLY A 1 99 ? -2.354 -16.446 13.704 1.00 86.06 99 GLY A C 1
ATOM 782 O O . GLY A 1 99 ? -1.178 -16.686 13.942 1.00 86.06 99 GLY A O 1
ATOM 783 N N . GLY A 1 100 ? -3.104 -15.669 14.497 1.00 88.38 100 GLY A N 1
ATOM 784 C CA . GLY A 1 100 ? -2.628 -15.098 15.767 1.00 88.38 100 GLY A CA 1
ATOM 785 C C . GLY A 1 100 ? -1.758 -13.841 15.641 1.00 88.38 100 GLY A C 1
ATOM 786 O O . GLY A 1 100 ? -1.274 -13.337 16.649 1.00 88.38 100 GLY A O 1
ATOM 787 N N . HIS A 1 101 ? -1.573 -13.309 14.430 1.00 88.88 101 HIS A N 1
ATOM 788 C CA . HIS A 1 101 ? -0.793 -12.095 14.176 1.00 88.88 101 HIS A CA 1
ATOM 789 C C . HIS A 1 101 ? -1.623 -11.029 13.461 1.00 88.88 101 HIS A C 1
ATOM 791 O O . HIS A 1 101 ? -2.579 -11.357 12.756 1.00 88.88 101 HIS A O 1
ATOM 797 N N . ASN A 1 102 ? -1.224 -9.760 13.587 1.00 93.50 102 ASN A N 1
ATOM 798 C CA . ASN A 1 102 ? -1.854 -8.655 12.864 1.00 93.50 102 ASN A CA 1
ATOM 799 C C . ASN A 1 102 ? -1.804 -8.910 11.354 1.00 93.50 102 ASN A C 1
ATOM 801 O O . ASN A 1 102 ? -0.738 -9.102 10.759 1.00 93.50 102 ASN A O 1
ATOM 805 N N . LYS A 1 103 ? -2.977 -8.891 10.724 1.00 96.31 103 LYS A N 1
ATOM 806 C CA . LYS A 1 103 ? -3.149 -9.142 9.291 1.00 96.31 103 LYS A CA 1
ATOM 807 C C . LYS A 1 103 ? -2.519 -8.027 8.454 1.00 96.31 103 LYS A C 1
ATOM 809 O O . LYS A 1 103 ? -1.979 -8.291 7.379 1.00 96.31 103 LYS A O 1
ATOM 814 N N . HIS A 1 104 ? -2.570 -6.797 8.958 1.00 96.50 104 HIS A N 1
ATOM 815 C CA . HIS A 1 104 ? -2.075 -5.579 8.319 1.00 96.50 104 HIS A CA 1
ATOM 816 C C . HIS A 1 104 ? -1.122 -4.867 9.270 1.00 96.50 104 HIS A C 1
ATOM 818 O O . HIS A 1 104 ? -1.347 -4.881 10.478 1.00 96.50 104 HIS A O 1
ATOM 824 N N . HIS A 1 105 ? -0.040 -4.289 8.756 1.00 94.19 105 HIS A N 1
ATOM 825 C CA . HIS A 1 105 ? 0.944 -3.617 9.605 1.00 94.19 105 HIS A CA 1
ATOM 826 C C . HIS A 1 105 ? 1.894 -2.735 8.799 1.00 94.19 105 HIS A C 1
ATOM 828 O O . HIS A 1 105 ? 1.992 -2.846 7.571 1.00 94.19 105 HIS A O 1
ATOM 834 N N . THR A 1 106 ? 2.591 -1.859 9.522 1.00 96.56 106 THR A N 1
ATOM 835 C CA . THR A 1 106 ? 3.722 -1.097 9.004 1.00 96.56 106 THR A CA 1
ATOM 836 C C . THR A 1 106 ? 4.944 -1.996 8.814 1.00 96.56 106 THR A C 1
ATOM 838 O O . THR A 1 106 ? 5.105 -3.027 9.469 1.00 96.56 106 THR A O 1
ATOM 841 N N . GLN A 1 107 ? 5.793 -1.618 7.870 1.00 97.12 107 GLN A N 1
ATOM 842 C CA . GLN A 1 107 ? 7.080 -2.224 7.582 1.00 97.12 107 GLN A CA 1
ATOM 843 C C . GLN A 1 107 ? 8.101 -1.097 7.490 1.00 97.12 107 GLN A C 1
ATOM 845 O O . GLN A 1 107 ? 7.878 -0.123 6.771 1.00 97.12 107 GLN A O 1
ATOM 850 N N . LYS A 1 108 ? 9.229 -1.244 8.185 1.00 97.75 108 LYS A N 1
ATOM 851 C CA . LYS A 1 108 ? 10.324 -0.281 8.087 1.00 97.75 108 LYS A CA 1
ATOM 852 C C . LYS A 1 108 ? 10.866 -0.222 6.668 1.00 97.75 108 LYS A C 1
ATOM 854 O O . LYS A 1 108 ? 11.107 -1.266 6.057 1.00 97.75 108 LYS A O 1
ATOM 859 N N . THR A 1 109 ? 11.093 0.977 6.161 1.00 97.88 109 THR A N 1
ATOM 860 C CA . THR A 1 109 ? 11.585 1.168 4.798 1.00 97.88 109 THR A CA 1
ATOM 861 C C . THR A 1 109 ? 12.979 0.563 4.609 1.00 97.88 109 THR A C 1
ATOM 863 O O . THR A 1 109 ? 13.244 -0.053 3.581 1.00 97.88 109 THR A O 1
ATOM 866 N N . ASP A 1 110 ? 13.834 0.629 5.633 1.00 97.12 110 ASP A N 1
ATOM 867 C CA . ASP A 1 110 ? 15.194 0.060 5.624 1.00 97.12 110 ASP A CA 1
ATOM 868 C C . ASP A 1 110 ? 15.244 -1.473 5.477 1.00 97.12 110 ASP A C 1
ATOM 870 O O . ASP A 1 110 ? 16.277 -2.040 5.121 1.00 97.12 110 ASP A O 1
ATOM 874 N N . SER A 1 111 ? 14.123 -2.146 5.732 1.00 96.62 111 SER A N 1
ATOM 875 C CA . SER A 1 111 ? 14.004 -3.601 5.679 1.00 96.62 111 SER A CA 1
ATOM 876 C C . SER A 1 111 ? 13.460 -4.127 4.352 1.00 96.62 111 SER A C 1
ATOM 878 O O . SER A 1 111 ? 13.439 -5.342 4.160 1.00 96.62 111 SER A O 1
ATOM 880 N N . LEU A 1 112 ? 12.994 -3.242 3.464 1.00 97.50 112 LEU A N 1
ATOM 881 C CA . LEU A 1 112 ? 12.531 -3.613 2.126 1.00 97.50 112 LEU A CA 1
ATOM 882 C C . LEU A 1 112 ? 13.702 -4.117 1.275 1.00 97.50 112 LEU A C 1
ATOM 884 O O . LEU A 1 112 ? 14.865 -3.843 1.572 1.00 97.50 112 LEU A O 1
ATOM 888 N N . GLU A 1 113 ? 13.410 -4.822 0.187 1.00 96.88 113 GLU A N 1
ATOM 889 C CA . GLU A 1 113 ? 14.441 -5.157 -0.798 1.00 96.88 113 GLU A CA 1
ATOM 890 C C . GLU A 1 113 ? 15.068 -3.885 -1.381 1.00 96.88 113 GLU A C 1
ATOM 892 O O . GLU A 1 113 ? 14.390 -2.869 -1.541 1.00 96.88 113 GLU A O 1
ATOM 897 N N . LYS A 1 114 ? 16.362 -3.932 -1.723 1.00 96.44 114 LYS A N 1
ATOM 898 C CA . LYS A 1 114 ? 17.090 -2.734 -2.172 1.00 96.44 114 LYS A CA 1
ATOM 899 C C . LYS A 1 114 ? 16.431 -2.073 -3.388 1.00 96.44 114 LYS A C 1
ATOM 901 O O . LYS A 1 114 ? 16.267 -0.860 -3.397 1.00 96.44 114 LYS A O 1
ATOM 906 N N . GLU A 1 115 ? 15.966 -2.875 -4.344 1.00 96.44 115 GLU A N 1
ATOM 907 C CA . GLU A 1 115 ? 15.208 -2.398 -5.509 1.00 96.44 115 GLU A CA 1
ATOM 908 C C . GLU A 1 115 ? 13.942 -1.623 -5.102 1.00 96.44 115 GLU A C 1
ATOM 910 O O . GLU A 1 115 ? 13.646 -0.574 -5.669 1.00 96.44 115 GLU A O 1
ATOM 915 N N . ALA A 1 116 ? 13.219 -2.091 -4.082 1.00 97.69 116 ALA A N 1
ATOM 916 C CA . ALA A 1 116 ? 12.045 -1.393 -3.574 1.00 97.69 116 ALA A CA 1
ATOM 917 C C . ALA A 1 116 ? 12.429 -0.094 -2.847 1.00 97.69 116 ALA A C 1
ATOM 919 O O . ALA A 1 116 ? 11.765 0.921 -3.036 1.00 97.69 116 ALA A O 1
ATOM 920 N N . GLN A 1 117 ? 13.509 -0.083 -2.060 1.00 98.12 117 GLN A N 1
ATOM 921 C CA . GLN A 1 117 ? 13.994 1.144 -1.408 1.00 98.12 117 GLN A CA 1
ATOM 922 C C . GLN A 1 117 ? 14.367 2.220 -2.435 1.00 98.12 117 GLN A C 1
ATOM 924 O O . GLN A 1 117 ? 13.928 3.365 -2.316 1.00 98.12 117 GLN A O 1
ATOM 929 N N . ASP A 1 118 ? 15.127 1.837 -3.463 1.00 97.56 118 ASP A N 1
ATOM 930 C CA . ASP A 1 118 ? 15.560 2.737 -4.531 1.00 97.56 118 ASP A CA 1
ATOM 931 C C . ASP A 1 118 ? 14.348 3.263 -5.313 1.00 97.56 118 ASP A C 1
ATOM 933 O O . ASP A 1 118 ? 14.215 4.469 -5.531 1.00 97.56 118 ASP A O 1
ATOM 937 N N . ARG A 1 119 ? 13.390 2.385 -5.645 1.00 97.62 119 ARG A N 1
ATOM 938 C CA . ARG A 1 119 ? 12.173 2.799 -6.348 1.00 97.62 119 ARG A CA 1
ATOM 939 C C . ARG A 1 119 ? 11.301 3.729 -5.512 1.00 97.62 119 ARG A C 1
ATOM 941 O O . ARG A 1 119 ? 10.753 4.697 -6.038 1.00 97.62 119 ARG A O 1
ATOM 948 N N . LEU A 1 120 ? 11.172 3.467 -4.212 1.00 97.75 120 LEU A N 1
ATOM 949 C CA . LEU A 1 120 ? 10.457 4.366 -3.310 1.00 97.75 120 LEU A CA 1
ATOM 950 C C . LEU A 1 120 ? 11.111 5.746 -3.304 1.00 97.75 120 LEU A C 1
ATOM 952 O O . LEU A 1 120 ? 10.403 6.740 -3.408 1.00 97.75 120 LEU A O 1
ATOM 956 N N . TYR A 1 121 ? 12.442 5.815 -3.246 1.00 97.69 121 TYR A N 1
ATOM 957 C CA . TYR A 1 121 ? 13.165 7.084 -3.273 1.00 97.69 121 TYR A CA 1
ATOM 958 C C . TYR A 1 121 ? 12.863 7.887 -4.544 1.00 97.69 121 TYR A C 1
ATOM 960 O O . TYR A 1 121 ? 12.595 9.088 -4.462 1.00 97.69 121 TYR A O 1
ATOM 968 N N . GLU A 1 122 ? 12.832 7.231 -5.705 1.00 97.12 122 GLU A N 1
ATOM 969 C CA . GLU A 1 122 ? 12.444 7.860 -6.972 1.00 97.12 122 GLU A CA 1
ATOM 970 C C . GLU A 1 122 ? 11.009 8.404 -6.937 1.00 97.12 122 GLU A C 1
ATOM 972 O O . GLU A 1 122 ? 10.770 9.548 -7.335 1.00 97.12 122 GLU A O 1
ATOM 977 N N . VAL A 1 123 ? 10.052 7.610 -6.439 1.00 96.44 123 VAL A N 1
ATOM 978 C CA . VAL A 1 123 ? 8.642 8.017 -6.336 1.00 96.44 123 VAL A CA 1
ATOM 979 C C . VAL A 1 123 ? 8.484 9.211 -5.390 1.00 96.44 123 VAL A C 1
ATOM 981 O O . VAL A 1 123 ? 7.839 10.192 -5.760 1.00 96.44 123 VAL A O 1
ATOM 984 N N . MET A 1 124 ? 9.108 9.172 -4.209 1.00 96.31 124 MET A N 1
ATOM 985 C CA . MET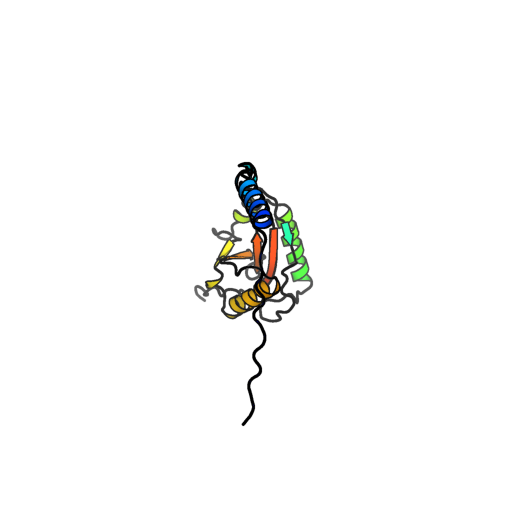 A 1 124 ? 9.046 10.272 -3.237 1.00 96.31 124 MET A CA 1
ATOM 986 C C . MET A 1 124 ? 9.680 11.551 -3.791 1.00 96.31 124 MET A C 1
ATOM 988 O O . MET A 1 124 ? 9.092 12.628 -3.693 1.00 96.31 124 MET A O 1
ATOM 992 N N . SER A 1 125 ? 10.832 11.421 -4.456 1.00 96.00 125 SER A N 1
ATOM 993 C CA . SER A 1 125 ? 11.526 12.547 -5.091 1.00 96.00 125 SER A CA 1
ATOM 994 C C . SER A 1 125 ? 10.666 13.204 -6.171 1.00 96.00 125 SER A C 1
ATOM 996 O O . SER A 1 125 ? 10.602 14.428 -6.251 1.00 96.00 125 SER A O 1
ATOM 998 N N . LYS A 1 126 ? 9.959 12.407 -6.982 1.00 94.62 126 LYS A N 1
ATOM 999 C CA . LYS A 1 126 ? 9.047 12.914 -8.017 1.00 94.62 126 LYS A CA 1
ATOM 1000 C C . LYS A 1 126 ? 7.859 13.678 -7.424 1.00 94.62 126 LYS A C 1
ATOM 1002 O O . LYS A 1 126 ? 7.451 14.693 -7.986 1.00 94.62 126 LYS A O 1
ATOM 1007 N N . GLU A 1 127 ? 7.311 13.205 -6.309 1.00 92.44 127 GLU A N 1
ATOM 1008 C CA . GLU A 1 127 ? 6.189 13.858 -5.623 1.00 92.44 127 GLU A CA 1
ATOM 1009 C C . GLU A 1 127 ? 6.627 15.040 -4.734 1.00 92.44 127 GLU A C 1
ATOM 1011 O O . GLU A 1 127 ? 5.772 15.739 -4.191 1.00 92.44 127 GLU A O 1
ATOM 1016 N N . ASN A 1 128 ? 7.937 15.316 -4.627 1.00 94.62 128 ASN A N 1
ATOM 1017 C CA . ASN A 1 128 ? 8.525 16.273 -3.681 1.00 94.62 128 ASN A CA 1
ATOM 1018 C C . ASN A 1 128 ? 8.095 16.003 -2.223 1.00 94.62 128 ASN A C 1
ATOM 1020 O O . ASN A 1 128 ? 7.809 16.936 -1.470 1.00 94.62 128 ASN A O 1
ATOM 1024 N N . GLU A 1 129 ? 8.024 14.727 -1.837 1.00 94.56 129 GLU A N 1
ATOM 1025 C CA . GLU A 1 129 ? 7.725 14.287 -0.471 1.00 94.56 129 GLU A CA 1
ATOM 1026 C C . GLU A 1 129 ? 8.984 13.720 0.214 1.00 94.56 129 GLU A C 1
ATOM 1028 O O . GLU A 1 129 ? 9.882 13.188 -0.441 1.00 94.56 129 GLU A O 1
ATOM 1033 N N . ASP A 1 130 ? 9.048 13.817 1.546 1.00 95.50 130 ASP A N 1
ATOM 1034 C CA . ASP A 1 130 ? 10.148 13.253 2.335 1.00 95.50 130 ASP A CA 1
ATOM 1035 C C . ASP A 1 130 ? 10.176 11.721 2.258 1.00 95.50 130 ASP A C 1
ATOM 1037 O O . ASP A 1 130 ? 9.138 11.059 2.190 1.00 95.50 130 ASP A O 1
ATOM 1041 N N . PHE A 1 131 ? 11.373 11.136 2.329 1.00 96.38 131 PHE A N 1
ATOM 1042 C CA . PHE A 1 131 ? 11.525 9.683 2.340 1.00 96.38 131 PHE A CA 1
ATOM 1043 C C . PHE A 1 131 ? 10.952 9.082 3.639 1.00 96.38 131 PHE A C 1
ATOM 1045 O O . PHE A 1 131 ? 11.398 9.461 4.726 1.00 96.38 131 PHE A O 1
ATOM 1052 N N . PRO A 1 132 ? 9.976 8.158 3.572 1.00 96.38 132 PRO A N 1
ATOM 1053 C CA . PRO A 1 132 ? 9.277 7.690 4.761 1.00 96.38 132 PRO A CA 1
ATOM 1054 C C . PRO A 1 132 ? 10.108 6.657 5.534 1.00 96.38 132 PRO A C 1
ATOM 1056 O O . PRO A 1 132 ? 10.705 5.757 4.943 1.00 96.38 132 PRO A O 1
ATOM 1059 N N . GLU A 1 133 ? 10.085 6.724 6.867 1.00 97.12 133 GLU A N 1
ATOM 1060 C CA . GLU A 1 133 ? 10.727 5.720 7.736 1.00 97.12 133 GLU A CA 1
ATOM 1061 C C . GLU A 1 133 ? 10.029 4.352 7.669 1.00 97.12 133 GLU A C 1
ATOM 1063 O O . GLU A 1 133 ? 10.672 3.306 7.780 1.00 97.12 133 GLU A O 1
ATOM 1068 N N . GLU A 1 134 ? 8.710 4.357 7.458 1.00 97.25 134 GLU A N 1
ATOM 1069 C CA . GLU A 1 134 ? 7.887 3.157 7.347 1.00 97.25 134 GLU A CA 1
ATOM 1070 C C . GLU A 1 134 ? 6.864 3.281 6.213 1.00 97.25 134 GLU A C 1
ATOM 1072 O O . GLU A 1 134 ? 6.310 4.348 5.943 1.00 97.25 134 GLU A O 1
ATOM 1077 N N . VAL A 1 135 ? 6.546 2.143 5.603 1.00 98.00 135 VAL A N 1
ATOM 1078 C CA . VAL A 1 135 ? 5.429 1.969 4.669 1.00 98.00 135 VAL A CA 1
ATOM 1079 C C . VAL A 1 135 ? 4.391 1.032 5.278 1.00 98.00 135 VAL A C 1
ATOM 1081 O O . VAL A 1 135 ? 4.697 0.224 6.151 1.00 98.00 135 VAL A O 1
ATOM 1084 N N . PHE A 1 136 ? 3.143 1.104 4.833 1.00 98.06 136 PHE A N 1
ATOM 1085 C CA . PHE A 1 136 ? 2.072 0.230 5.305 1.00 98.06 136 PHE A CA 1
ATOM 1086 C C . PHE A 1 136 ? 1.733 -0.831 4.260 1.00 98.06 136 PHE A C 1
ATOM 1088 O O . PHE A 1 136 ? 1.686 -0.542 3.061 1.00 98.06 136 PHE A O 1
ATOM 1095 N N . ARG A 1 137 ? 1.448 -2.056 4.716 1.00 97.44 137 ARG A N 1
ATOM 1096 C CA . ARG A 1 137 ? 0.962 -3.129 3.845 1.00 97.44 137 ARG A CA 1
ATOM 1097 C C . ARG A 1 137 ? -0.373 -3.700 4.293 1.00 97.44 137 ARG A C 1
ATOM 1099 O O . ARG A 1 137 ? -0.554 -4.140 5.432 1.00 97.44 137 ARG A O 1
ATOM 1106 N N . PHE A 1 138 ? -1.270 -3.819 3.327 1.00 98.25 138 PHE A N 1
ATOM 1107 C CA . PHE A 1 138 ? -2.423 -4.691 3.427 1.00 98.25 138 PHE A CA 1
ATOM 1108 C C . PHE A 1 138 ? -2.091 -6.091 2.926 1.00 98.25 138 PHE A C 1
ATOM 1110 O O . PHE A 1 138 ? -1.297 -6.289 2.007 1.00 98.25 138 PHE A O 1
ATOM 1117 N N . ARG A 1 139 ? -2.746 -7.076 3.534 1.00 96.31 139 ARG A N 1
ATOM 1118 C CA . ARG A 1 139 ? -2.716 -8.478 3.130 1.00 96.31 139 ARG A CA 1
ATOM 1119 C C . ARG A 1 139 ? -4.046 -8.797 2.470 1.00 96.31 139 ARG A C 1
ATOM 1121 O O . ARG A 1 139 ? -5.043 -8.921 3.175 1.00 96.31 139 ARG A O 1
ATOM 1128 N N . LEU A 1 140 ? -4.028 -8.933 1.147 1.00 95.31 140 LEU A N 1
ATOM 1129 C CA . LEU A 1 140 ? -5.216 -9.272 0.361 1.00 95.31 140 LEU A CA 1
ATOM 1130 C C . LEU A 1 140 ? -5.485 -10.776 0.458 1.00 95.31 140 LEU A C 1
ATOM 1132 O O . LEU A 1 140 ? -6.581 -11.199 0.800 1.00 95.31 140 LEU A O 1
ATOM 1136 N N . ASN A 1 141 ? -4.446 -11.589 0.262 1.00 90.56 141 ASN A N 1
ATOM 1137 C CA . ASN A 1 141 ? -4.514 -13.044 0.397 1.00 90.56 141 ASN A CA 1
ATOM 1138 C C . ASN A 1 141 ? -3.208 -13.603 1.005 1.00 90.56 141 ASN A C 1
ATOM 1140 O O . ASN A 1 141 ? -2.446 -12.884 1.657 1.00 90.56 141 ASN A O 1
ATOM 1144 N N . ALA A 1 142 ? -2.927 -14.903 0.880 1.00 87.69 142 ALA A N 1
ATOM 1145 C CA . ALA A 1 142 ? -1.703 -15.491 1.432 1.00 87.69 142 ALA A CA 1
ATOM 1146 C C . ALA A 1 142 ? -0.423 -14.793 0.932 1.00 87.69 142 ALA A C 1
ATOM 1148 O O . ALA A 1 142 ? 0.439 -14.445 1.749 1.00 87.69 142 ALA A O 1
ATOM 1149 N N . LYS A 1 143 ? -0.352 -14.489 -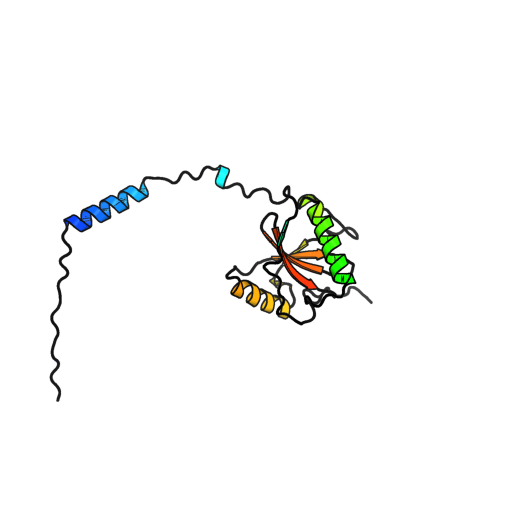0.366 1.00 92.06 143 LYS A N 1
ATOM 1150 C CA . LYS A 1 143 ? 0.844 -13.956 -1.024 1.00 92.06 143 LYS A CA 1
ATOM 1151 C C . LYS A 1 143 ? 0.723 -12.472 -1.359 1.00 92.06 143 LYS A C 1
ATOM 1153 O O . LYS A 1 143 ? 1.590 -11.697 -0.974 1.00 92.06 143 LYS A O 1
ATOM 1158 N N . THR A 1 144 ? -0.410 -12.045 -1.898 1.00 96.19 144 THR A N 1
ATOM 1159 C CA . THR A 1 144 ? -0.583 -10.684 -2.401 1.00 96.19 144 THR A CA 1
ATOM 1160 C C . THR A 1 144 ? -0.599 -9.637 -1.289 1.00 96.19 144 THR A C 1
ATOM 1162 O O . THR A 1 144 ? -1.295 -9.783 -0.270 1.00 96.19 144 THR A O 1
ATOM 1165 N N . ARG A 1 145 ? 0.157 -8.557 -1.488 1.00 97.31 145 ARG A N 1
ATOM 1166 C CA . ARG A 1 145 ? 0.203 -7.369 -0.639 1.00 97.31 145 ARG A CA 1
ATOM 1167 C C . ARG A 1 145 ? -0.087 -6.117 -1.455 1.00 97.31 145 ARG A C 1
ATOM 1169 O O . ARG A 1 145 ? 0.411 -5.951 -2.563 1.00 97.31 145 ARG A O 1
ATOM 1176 N N . LEU A 1 146 ? -0.870 -5.228 -0.860 1.00 98.44 146 LEU A N 1
ATOM 1177 C CA . LEU A 1 146 ? -1.063 -3.873 -1.355 1.00 98.44 146 LEU A CA 1
ATOM 1178 C C . LEU A 1 146 ? -0.252 -2.941 -0.460 1.00 98.44 146 LEU A C 1
ATOM 1180 O O . LEU A 1 146 ? -0.483 -2.890 0.751 1.00 98.44 146 LEU A O 1
ATOM 1184 N N . TRP A 1 147 ? 0.708 -2.243 -1.051 1.00 98.56 147 TRP A N 1
ATOM 1185 C CA . TRP A 1 147 ? 1.632 -1.358 -0.351 1.00 98.56 147 TRP A CA 1
ATOM 1186 C C . TRP A 1 147 ? 1.233 0.100 -0.537 1.00 98.56 147 TRP A C 1
ATOM 1188 O O . TRP A 1 147 ? 0.692 0.482 -1.576 1.00 98.56 147 TRP A O 1
ATOM 1198 N N . GLY A 1 148 ? 1.522 0.922 0.465 1.00 98.00 148 GLY A N 1
ATOM 1199 C CA . GLY A 1 148 ? 1.256 2.350 0.399 1.00 98.00 148 GLY A CA 1
ATOM 1200 C C . GLY A 1 148 ? 1.713 3.107 1.635 1.00 98.00 148 GLY A C 1
ATOM 1201 O O . GLY A 1 148 ? 2.221 2.529 2.596 1.00 98.00 148 GLY A O 1
ATOM 1202 N N . ILE A 1 149 ? 1.505 4.418 1.611 1.00 97.31 149 ILE A N 1
ATOM 1203 C CA . ILE A 1 149 ? 1.846 5.320 2.712 1.00 97.31 149 ILE A CA 1
ATOM 1204 C C . ILE A 1 149 ? 0.558 5.720 3.418 1.00 97.31 149 ILE A C 1
ATOM 1206 O O . ILE A 1 149 ? -0.395 6.189 2.792 1.00 97.31 149 ILE A O 1
ATOM 1210 N N . ARG A 1 150 ? 0.519 5.545 4.739 1.00 94.75 150 ARG A N 1
ATOM 1211 C CA . ARG A 1 150 ? -0.600 6.009 5.559 1.00 94.75 150 ARG A CA 1
ATOM 1212 C C . ARG A 1 150 ? -0.281 7.386 6.132 1.00 94.75 150 ARG A C 1
ATOM 1214 O O . ARG A 1 150 ? 0.697 7.552 6.851 1.00 94.75 150 ARG A O 1
ATOM 1221 N N . THR A 1 151 ? -1.155 8.356 5.886 1.00 92.44 151 THR A N 1
ATOM 1222 C CA . THR A 1 151 ? -1.108 9.673 6.533 1.00 92.44 151 THR A CA 1
ATOM 1223 C C . THR A 1 151 ? -2.489 9.998 7.080 1.00 92.44 151 THR A C 1
ATOM 1225 O O . THR A 1 151 ? -3.432 10.236 6.324 1.00 92.44 151 THR A O 1
ATOM 1228 N N . GLY A 1 152 ? -2.625 9.980 8.406 1.00 92.25 152 GLY A N 1
ATOM 1229 C CA . GLY A 1 152 ? -3.929 10.106 9.049 1.00 92.25 152 GLY A CA 1
ATOM 1230 C C . GLY A 1 152 ? -4.859 8.958 8.641 1.00 92.25 152 GLY A C 1
ATOM 1231 O O . GLY A 1 152 ? -4.509 7.784 8.808 1.00 92.25 152 GLY A O 1
ATOM 1232 N N . SER A 1 153 ? -6.026 9.315 8.102 1.00 95.06 153 SER A N 1
ATOM 1233 C CA . SER A 1 153 ? -7.037 8.374 7.612 1.00 95.06 153 SER A CA 1
ATOM 1234 C C . SER A 1 153 ? -6.847 7.934 6.158 1.00 95.06 153 SER A C 1
ATOM 1236 O O . SER A 1 153 ? -7.525 7.007 5.717 1.00 95.06 153 SER A O 1
ATOM 1238 N N . ILE A 1 154 ? -5.926 8.559 5.417 1.00 96.69 154 ILE A N 1
ATOM 1239 C CA . ILE A 1 154 ? -5.717 8.292 3.991 1.00 96.69 154 ILE A CA 1
ATOM 1240 C C . ILE A 1 154 ? -4.565 7.303 3.800 1.00 96.69 154 ILE A C 1
ATOM 1242 O O . ILE A 1 154 ? -3.440 7.546 4.239 1.00 96.69 154 ILE A O 1
ATOM 1246 N N . PHE A 1 155 ? -4.836 6.222 3.077 1.00 98.00 155 PHE A N 1
ATOM 1247 C CA . PHE A 1 155 ? -3.847 5.312 2.513 1.00 98.00 155 PHE A CA 1
ATOM 1248 C C . PHE A 1 155 ? -3.562 5.680 1.052 1.00 98.00 155 PHE A C 1
ATOM 1250 O O . PHE A 1 155 ? -4.409 5.509 0.173 1.00 98.00 155 PHE A O 1
ATOM 1257 N N . ARG A 1 156 ? -2.370 6.216 0.782 1.00 97.75 156 ARG A N 1
ATOM 1258 C CA . ARG A 1 156 ? -1.896 6.494 -0.578 1.00 97.75 156 ARG A CA 1
ATOM 1259 C C . ARG A 1 156 ? -1.303 5.213 -1.155 1.00 97.75 156 ARG A C 1
ATOM 1261 O O . ARG A 1 156 ? -0.263 4.754 -0.691 1.00 97.75 156 ARG A O 1
ATOM 1268 N N . ILE A 1 157 ? -2.003 4.624 -2.118 1.00 98.25 157 ILE A N 1
ATOM 1269 C CA . ILE A 1 157 ? -1.639 3.357 -2.752 1.00 98.25 157 ILE A CA 1
ATOM 1270 C C . ILE A 1 157 ? -0.376 3.555 -3.597 1.00 98.25 157 ILE A C 1
ATOM 1272 O O . ILE A 1 157 ? -0.294 4.526 -4.346 1.00 98.25 157 ILE A O 1
ATOM 1276 N N . LEU A 1 158 ? 0.571 2.620 -3.483 1.00 97.62 158 LEU A N 1
ATOM 1277 C CA . LEU A 1 158 ? 1.874 2.662 -4.147 1.00 97.62 158 LEU A CA 1
ATOM 1278 C C . LEU A 1 158 ? 2.076 1.466 -5.092 1.00 97.62 158 LEU A C 1
ATOM 1280 O O . LEU A 1 158 ? 2.136 1.638 -6.312 1.00 97.62 158 LEU A O 1
ATOM 1284 N N . TRP A 1 159 ? 2.126 0.247 -4.542 1.00 98.25 159 TRP A N 1
ATOM 1285 C CA . TRP A 1 159 ? 2.462 -0.970 -5.293 1.00 98.25 159 TRP A CA 1
ATOM 1286 C C . TRP A 1 159 ? 1.491 -2.117 -5.041 1.00 98.25 159 TRP A C 1
ATOM 1288 O O . TRP A 1 159 ? 0.970 -2.287 -3.935 1.00 98.25 159 TRP A O 1
ATOM 1298 N N . TYR A 1 160 ? 1.338 -2.954 -6.065 1.00 98.12 160 TYR A N 1
ATOM 1299 C CA . TYR A 1 160 ? 0.675 -4.248 -5.989 1.00 98.12 160 TYR A CA 1
ATOM 1300 C C . TYR A 1 160 ? 1.719 -5.364 -6.125 1.00 98.12 160 TYR A C 1
ATOM 1302 O O . TYR A 1 160 ? 2.332 -5.533 -7.179 1.00 98.12 160 TYR A O 1
ATOM 1310 N N . ASP A 1 161 ? 1.943 -6.108 -5.046 1.00 97.50 161 ASP A N 1
ATOM 1311 C CA . ASP A 1 161 ? 2.982 -7.136 -4.936 1.00 97.50 161 ASP A CA 1
ATOM 1312 C C . ASP A 1 161 ? 2.336 -8.515 -4.801 1.00 97.50 161 ASP A C 1
ATOM 1314 O O . ASP A 1 161 ? 1.647 -8.787 -3.818 1.00 97.50 161 ASP A O 1
ATOM 1318 N N . ARG A 1 162 ? 2.543 -9.390 -5.785 1.00 96.06 162 ARG A N 1
ATOM 1319 C CA . ARG A 1 162 ? 1.906 -10.715 -5.833 1.00 96.06 162 ARG A CA 1
ATOM 1320 C C . ARG A 1 162 ? 2.601 -11.746 -4.956 1.00 96.06 162 ARG A C 1
ATOM 1322 O O . ARG A 1 162 ? 1.926 -12.620 -4.420 1.00 96.06 162 ARG A O 1
ATOM 1329 N N . ASP A 1 163 ? 3.916 -11.629 -4.783 1.00 94.56 163 ASP A N 1
ATOM 1330 C CA . ASP A 1 163 ? 4.770 -12.736 -4.332 1.00 94.56 163 ASP A CA 1
ATOM 1331 C C . ASP A 1 163 ? 5.859 -12.310 -3.327 1.00 94.56 163 ASP A C 1
ATOM 1333 O O . ASP A 1 163 ? 6.927 -12.919 -3.262 1.00 94.56 163 ASP A O 1
ATOM 1337 N N . HIS A 1 164 ? 5.588 -11.291 -2.502 1.00 93.31 164 HIS A N 1
ATOM 1338 C CA . HIS A 1 164 ? 6.525 -10.777 -1.483 1.00 93.31 164 HIS A CA 1
ATOM 1339 C C . HIS A 1 164 ? 7.856 -10.305 -2.078 1.00 93.31 164 HIS A C 1
ATOM 1341 O O . HIS A 1 164 ? 8.914 -10.462 -1.468 1.00 93.31 164 HIS A O 1
ATOM 1347 N N . ALA A 1 165 ? 7.813 -9.733 -3.279 1.00 94.94 165 ALA A N 1
ATOM 1348 C CA . ALA A 1 165 ? 9.010 -9.256 -3.954 1.00 94.94 165 ALA A CA 1
ATOM 1349 C C . ALA A 1 165 ? 9.500 -7.912 -3.388 1.00 94.94 165 ALA A C 1
ATOM 1351 O O . ALA A 1 165 ? 10.700 -7.659 -3.403 1.00 94.94 165 ALA A O 1
ATOM 1352 N N . VAL A 1 166 ? 8.606 -7.103 -2.803 1.00 96.19 166 VAL A N 1
ATOM 1353 C CA . VAL A 1 166 ? 8.971 -5.847 -2.117 1.00 96.19 166 VAL A CA 1
ATOM 1354 C C . VAL A 1 166 ? 9.707 -6.115 -0.797 1.00 96.19 166 VAL A C 1
ATOM 1356 O O . VAL A 1 166 ? 10.574 -5.348 -0.381 1.00 96.19 166 VAL A O 1
ATOM 1359 N N . TYR A 1 167 ? 9.359 -7.210 -0.117 1.00 92.94 167 TYR A N 1
ATOM 1360 C CA . TYR A 1 167 ? 9.960 -7.625 1.148 1.00 92.94 167 TYR A CA 1
ATOM 1361 C C . TYR A 1 167 ? 10.004 -9.149 1.225 1.00 92.94 167 TYR A C 1
ATOM 1363 O O . TYR A 1 167 ? 8.974 -9.788 1.469 1.00 92.94 167 TYR A O 1
ATOM 1371 N N . ARG A 1 168 ? 11.192 -9.741 1.060 1.00 87.19 168 ARG A N 1
ATOM 1372 C CA . ARG A 1 168 ? 11.333 -11.196 1.120 1.00 87.19 168 ARG A CA 1
ATOM 1373 C C . ARG A 1 168 ? 11.196 -11.688 2.553 1.00 87.19 168 ARG A C 1
ATOM 1375 O O . ARG A 1 168 ? 12.048 -11.472 3.414 1.00 87.19 168 ARG A O 1
ATOM 1382 N N . VAL A 1 169 ? 10.154 -12.470 2.792 1.00 78.44 169 VAL A N 1
ATOM 1383 C CA . VAL A 1 169 ? 10.068 -13.306 3.989 1.00 78.44 169 VAL A CA 1
ATOM 1384 C C . VAL A 1 169 ? 11.006 -14.501 3.836 1.00 78.44 169 VAL A C 1
ATOM 1386 O O . VAL A 1 169 ? 10.892 -15.284 2.890 1.00 78.44 169 VAL A O 1
ATOM 1389 N N . LYS A 1 170 ? 11.930 -14.675 4.789 1.00 74.06 170 LYS A N 1
ATOM 1390 C CA . LYS A 1 170 ? 12.719 -15.911 4.890 1.00 74.06 170 LYS A CA 1
ATOM 1391 C C . LYS A 1 170 ? 11.746 -17.080 5.059 1.00 74.06 170 LYS A C 1
ATOM 1393 O O . LYS A 1 170 ? 10.993 -17.115 6.032 1.00 74.06 170 LYS A O 1
ATOM 1398 N N . LYS A 1 171 ? 11.744 -18.031 4.121 1.00 66.62 171 LYS A N 1
ATOM 1399 C CA . LYS A 1 171 ? 10.933 -19.250 4.247 1.00 66.62 171 LYS A CA 1
ATOM 1400 C C . LYS A 1 171 ? 11.390 -20.008 5.495 1.00 66.62 171 LYS A C 1
ATOM 1402 O O . LYS A 1 171 ? 12.560 -20.367 5.604 1.00 66.62 171 LYS A O 1
ATOM 1407 N N . ARG A 1 172 ? 10.481 -20.233 6.445 1.00 50.97 172 ARG A N 1
ATOM 1408 C CA . ARG A 1 172 ? 10.746 -21.055 7.630 1.00 50.97 172 ARG A CA 1
ATOM 1409 C C . ARG A 1 172 ? 10.357 -22.495 7.287 1.00 50.97 172 ARG A C 1
ATOM 1411 O O . ARG A 1 172 ? 9.187 -22.828 7.384 1.00 50.97 172 ARG A O 1
ATOM 1418 N N . HIS A 1 173 ? 11.351 -23.283 6.874 1.00 49.25 173 HIS A N 1
ATOM 1419 C CA . HIS A 1 173 ? 11.285 -24.704 6.499 1.00 49.25 173 HIS A CA 1
ATOM 1420 C C . HIS A 1 173 ? 10.417 -25.055 5.272 1.00 49.25 173 HIS A C 1
ATOM 1422 O O . HIS A 1 173 ? 9.228 -24.755 5.205 1.00 49.25 173 HIS A O 1
ATOM 1428 N N . THR A 1 174 ? 11.062 -25.718 4.311 1.00 44.56 174 THR A N 1
ATOM 1429 C CA . THR A 1 174 ? 10.435 -26.688 3.399 1.00 44.56 174 THR A CA 1
ATOM 1430 C C . THR A 1 174 ? 10.791 -28.066 3.924 1.00 44.56 174 THR A C 1
ATOM 1432 O O . THR A 1 174 ? 11.911 -28.169 4.482 1.00 44.56 174 THR A O 1
#

pLDDT: mean 81.52, std 22.47, range [38.84, 98.56]

Organism: NCBI:txid1912795

Foldseek 3Di:
DDDDDDDDDDDPPDDPVVVVVVVVVVVVVVPPDPPPDPVVPDPPQLQQDQAAEDQPLEPQVDPPQWHDPDDPVRVVLVVVVSVVSRVDGNNVQQPDDDPPHGQKDKDALVQWDPVLNVVQVVSCVVVVHDRDRIWIWHDSDPAWIFIAHDDRNYTYTYTIHRHCNRHDDDDDDD